Protein AF-A0A661C807-F1 (afdb_monomer_lite)

pLDDT: mean 72.9, std 17.13, range [31.22, 94.94]

Radius of gyration: 16.87 Å; chains: 1; bounding box: 38×23×47 Å

Secondary structure (DSSP, 8-state):
-----------S----TT-EEEEEEESSSEEEEEEEEE-STT--EEEEEEE-TTSSBP---SHHHHHHHHHHHHHHSS-BHHHHHSHHHHTT-

Sequence (93 aa):
MCTKRLMFYMKNATSAANSIRVAVGAETGLGVAWAEGDHEDNSNTTSTHDTEGGHIDFAPVDEIQIELPRFLRQSFGHASYERILYGGGLVSL

Foldseek 3Di:
DDPPPDDDDDDDDPDPAFDKDWDWDEEQFIWIKIWTFHDPDPDRDIDIGGDPQQFDADDDDDPVSVVLQVQVCVPPVTHGNRLCRYPVNVVVD

Structure (mmCIF, N/CA/C/O backbone):
data_AF-A0A661C807-F1
#
_entry.id   AF-A0A661C807-F1
#
loop_
_atom_site.group_PDB
_atom_site.id
_atom_site.type_symbol
_atom_site.label_atom_id
_atom_site.label_alt_id
_atom_site.label_comp_id
_atom_site.label_asym_id
_atom_site.label_entity_id
_atom_site.label_seq_id
_atom_site.pdbx_PDB_ins_code
_atom_site.Cartn_x
_atom_site.Cartn_y
_atom_site.Cartn_z
_atom_site.occupancy
_atom_site.B_iso_or_equiv
_atom_site.auth_seq_id
_atom_site.auth_comp_id
_atom_site.auth_asym_id
_atom_site.auth_atom_id
_atom_site.pdbx_PDB_model_num
ATOM 1 N N . MET A 1 1 ? 9.812 12.897 9.609 1.00 34.88 1 MET A N 1
ATOM 2 C CA . MET A 1 1 ? 9.624 12.588 8.177 1.00 34.88 1 MET A CA 1
ATOM 3 C C . MET A 1 1 ? 10.859 11.827 7.723 1.00 34.88 1 MET A C 1
ATOM 5 O O . MET A 1 1 ? 11.923 12.423 7.645 1.00 34.88 1 MET A O 1
ATOM 9 N N . CYS A 1 2 ? 10.771 10.499 7.625 1.00 31.22 2 CYS A N 1
ATOM 10 C CA . CYS A 1 2 ? 11.904 9.631 7.300 1.00 31.22 2 CYS A CA 1
ATOM 11 C C . CYS A 1 2 ? 11.936 9.446 5.783 1.00 31.22 2 CYS A C 1
ATOM 13 O O . CYS A 1 2 ? 11.080 8.761 5.240 1.00 31.22 2 CYS A O 1
ATOM 15 N N . THR A 1 3 ? 12.888 10.080 5.104 1.00 35.91 3 THR A N 1
ATOM 16 C CA . THR A 1 3 ? 13.094 9.912 3.663 1.00 35.91 3 THR A CA 1
ATOM 17 C C . THR A 1 3 ? 13.716 8.536 3.426 1.00 35.91 3 THR A C 1
ATOM 19 O O . THR A 1 3 ? 14.939 8.381 3.460 1.00 35.91 3 THR A O 1
ATOM 22 N N . LYS A 1 4 ? 12.887 7.501 3.263 1.00 44.72 4 LYS A N 1
ATOM 23 C CA . LYS A 1 4 ? 13.365 6.156 2.932 1.00 44.72 4 LYS A CA 1
ATOM 24 C C . LYS A 1 4 ? 13.715 6.121 1.449 1.00 44.72 4 LYS A C 1
ATOM 26 O O . LYS A 1 4 ? 12.868 5.884 0.601 1.00 44.72 4 LYS A O 1
ATOM 31 N N . ARG A 1 5 ? 14.982 6.396 1.142 1.00 37.62 5 ARG A N 1
ATOM 32 C CA . ARG A 1 5 ? 15.532 6.269 -0.210 1.00 37.62 5 ARG A CA 1
ATOM 33 C C . ARG A 1 5 ? 15.635 4.780 -0.539 1.00 37.62 5 ARG A C 1
ATOM 35 O O . ARG A 1 5 ? 16.563 4.110 -0.084 1.00 37.62 5 ARG A O 1
ATOM 42 N N . LEU A 1 6 ? 14.642 4.246 -1.240 1.00 43.78 6 LEU A N 1
ATOM 43 C CA . LEU A 1 6 ? 14.550 2.821 -1.528 1.00 43.78 6 LEU A CA 1
ATOM 44 C C . LEU A 1 6 ? 15.246 2.536 -2.861 1.00 43.78 6 LEU A C 1
ATOM 46 O O . LEU A 1 6 ? 14.684 2.708 -3.935 1.00 43.78 6 LEU A O 1
ATOM 50 N N . MET A 1 7 ? 16.513 2.124 -2.794 1.00 44.50 7 MET A N 1
ATOM 51 C CA . MET A 1 7 ? 17.280 1.754 -3.983 1.00 44.50 7 MET A CA 1
ATOM 52 C C . MET A 1 7 ? 16.847 0.360 -4.459 1.00 44.50 7 MET A C 1
ATOM 54 O O . MET A 1 7 ? 17.355 -0.656 -3.988 1.00 44.50 7 MET A O 1
ATOM 58 N N . PHE A 1 8 ? 15.890 0.301 -5.385 1.00 46.03 8 PHE A N 1
ATOM 59 C CA . PHE A 1 8 ? 15.475 -0.955 -6.006 1.00 46.03 8 PHE A CA 1
ATOM 60 C C . PHE A 1 8 ? 16.443 -1.366 -7.120 1.00 46.03 8 PHE A C 1
ATOM 62 O O . PHE A 1 8 ? 16.582 -0.684 -8.132 1.00 46.03 8 PHE A O 1
ATOM 69 N N . TYR A 1 9 ? 17.080 -2.527 -6.964 1.00 45.00 9 TYR A N 1
ATOM 70 C CA . TYR A 1 9 ? 17.813 -3.190 -8.042 1.00 45.00 9 TYR A CA 1
ATOM 71 C C . TYR A 1 9 ? 16.896 -4.216 -8.720 1.00 45.00 9 TYR A C 1
ATOM 73 O O . TYR A 1 9 ? 16.706 -5.327 -8.224 1.00 45.00 9 TYR A O 1
ATOM 81 N N . MET A 1 10 ? 16.301 -3.844 -9.856 1.00 46.81 10 MET A N 1
ATOM 82 C CA . MET A 1 10 ? 15.496 -4.766 -10.663 1.00 46.81 10 MET A CA 1
ATOM 83 C C . MET A 1 10 ? 16.403 -5.693 -11.483 1.00 46.81 10 MET A C 1
ATOM 85 O O . MET A 1 10 ? 16.866 -5.333 -12.564 1.00 46.81 10 MET A O 1
ATOM 89 N N . LYS A 1 11 ? 16.648 -6.911 -10.989 1.00 38.50 11 LYS A N 1
ATOM 90 C CA . LYS A 1 11 ? 17.364 -7.954 -11.739 1.00 38.50 11 LYS A CA 1
ATOM 91 C C . LYS A 1 11 ? 16.370 -8.757 -12.591 1.00 38.50 11 LYS A C 1
ATOM 93 O O . LYS A 1 11 ? 15.415 -9.297 -12.048 1.00 38.50 11 LYS A O 1
ATOM 98 N N . ASN A 1 12 ? 16.627 -8.879 -13.897 1.00 42.44 12 ASN A N 1
ATOM 99 C CA . ASN A 1 12 ? 15.860 -9.689 -14.867 1.00 42.44 12 ASN A CA 1
ATOM 100 C C . ASN A 1 12 ? 14.433 -9.233 -15.197 1.00 42.44 12 ASN A C 1
ATOM 102 O O . ASN A 1 12 ? 13.545 -10.060 -15.394 1.00 42.44 12 ASN A O 1
ATOM 106 N N . ALA A 1 13 ? 14.193 -7.936 -15.335 1.00 51.84 13 ALA A N 1
ATOM 107 C CA . ALA A 1 13 ? 12.961 -7.512 -15.980 1.00 51.84 13 ALA A CA 1
ATOM 108 C C . ALA A 1 13 ? 13.195 -7.459 -17.501 1.00 51.84 13 ALA A C 1
ATOM 110 O O . ALA A 1 13 ? 13.959 -6.627 -17.992 1.00 51.84 13 ALA A O 1
ATOM 111 N N . THR A 1 14 ? 12.582 -8.392 -18.240 1.00 50.34 14 THR A N 1
ATOM 112 C CA . THR A 1 14 ? 12.583 -8.432 -19.712 1.00 50.34 14 THR A CA 1
ATOM 113 C C . THR A 1 14 ? 12.162 -7.068 -20.250 1.00 50.34 14 THR A C 1
ATOM 115 O O . THR A 1 14 ? 11.028 -6.635 -20.034 1.00 50.34 14 THR A O 1
ATOM 118 N N . SER A 1 15 ? 13.102 -6.347 -20.866 1.00 54.19 15 SER A N 1
ATOM 119 C CA . SER A 1 15 ? 12.894 -5.017 -21.449 1.00 54.19 15 SER A CA 1
ATOM 120 C C . SER A 1 15 ? 11.993 -5.116 -22.673 1.00 54.19 15 SER A C 1
ATOM 122 O O . SER A 1 15 ? 12.460 -5.157 -23.803 1.00 54.19 15 SER A O 1
ATOM 124 N N . ALA A 1 16 ? 10.681 -5.164 -22.445 1.00 57.50 16 ALA A N 1
ATOM 125 C CA . ALA A 1 16 ? 9.756 -4.620 -23.422 1.00 57.50 16 ALA A CA 1
ATOM 126 C C . ALA A 1 16 ? 10.025 -3.109 -23.472 1.00 57.50 16 ALA A C 1
ATOM 128 O O . ALA A 1 16 ? 9.962 -2.444 -22.431 1.00 57.50 16 ALA A O 1
ATOM 129 N N . ALA A 1 17 ? 10.410 -2.602 -24.645 1.00 59.19 17 ALA A N 1
ATOM 130 C CA . ALA A 1 17 ? 10.608 -1.174 -24.863 1.00 59.19 17 ALA A CA 1
ATOM 131 C C . ALA A 1 17 ? 9.359 -0.412 -24.396 1.00 59.19 17 ALA A C 1
ATOM 133 O O . ALA A 1 17 ? 8.240 -0.851 -24.672 1.00 59.19 17 ALA A O 1
ATOM 134 N N . ASN A 1 18 ? 9.557 0.697 -23.679 1.00 65.00 18 ASN A N 1
ATOM 135 C CA . ASN A 1 18 ? 8.475 1.547 -23.184 1.00 65.00 18 ASN A CA 1
ATOM 136 C C . ASN A 1 18 ? 7.520 0.847 -22.185 1.00 65.00 18 ASN A C 1
ATOM 138 O O . ASN A 1 18 ? 6.298 0.956 -22.283 1.00 65.00 18 ASN A O 1
ATOM 142 N N . SER A 1 19 ? 8.06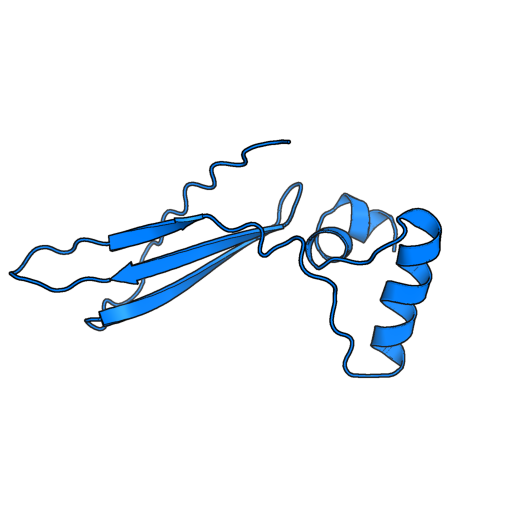8 0.070 -21.239 1.00 71.81 19 SER A N 1
ATOM 143 C CA . SER A 1 19 ? 7.281 -0.600 -20.191 1.00 71.81 19 SER A CA 1
ATOM 144 C C . SER A 1 19 ? 7.399 0.093 -18.833 1.00 71.81 19 SER A C 1
ATOM 146 O O . SER A 1 19 ? 8.493 0.433 -18.382 1.0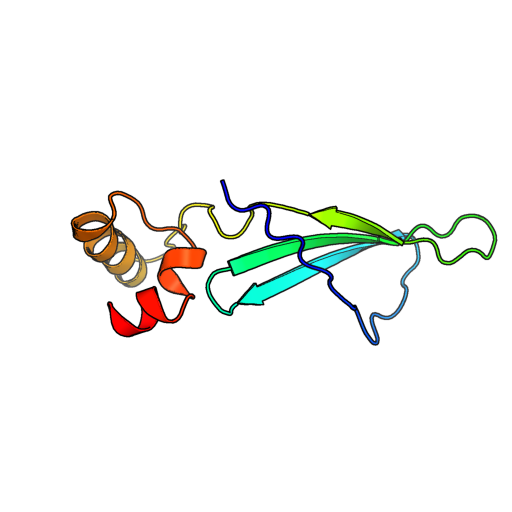0 71.81 19 SER A O 1
ATOM 148 N N . ILE A 1 20 ? 6.252 0.244 -18.163 1.00 82.81 20 ILE A N 1
ATOM 149 C CA . ILE A 1 20 ? 6.158 0.667 -16.762 1.00 82.81 20 ILE A CA 1
ATOM 150 C C . ILE A 1 20 ? 6.327 -0.549 -15.857 1.00 82.81 20 ILE A C 1
ATOM 152 O O . ILE A 1 20 ? 5.742 -1.610 -16.091 1.00 82.81 20 ILE A O 1
ATOM 156 N N . ARG A 1 21 ? 7.119 -0.392 -14.799 1.00 83.31 21 ARG A N 1
ATOM 157 C CA . ARG A 1 21 ? 7.392 -1.427 -13.801 1.00 83.31 21 ARG A CA 1
ATOM 158 C C . ARG A 1 21 ? 7.147 -0.872 -12.412 1.00 83.31 21 ARG A C 1
ATOM 160 O O . ARG A 1 21 ? 7.508 0.265 -12.138 1.00 83.31 21 ARG A O 1
ATOM 167 N N . VAL A 1 22 ? 6.577 -1.688 -11.533 1.00 86.81 22 VAL A N 1
ATOM 168 C CA . VAL A 1 22 ? 6.337 -1.334 -10.130 1.00 86.81 22 VAL A CA 1
ATOM 169 C C . VAL A 1 22 ? 7.113 -2.298 -9.246 1.00 86.81 22 VAL A C 1
ATOM 171 O O . VAL A 1 22 ? 7.087 -3.510 -9.466 1.00 86.81 22 VAL A O 1
ATOM 174 N N . ALA A 1 23 ? 7.805 -1.756 -8.253 1.00 86.00 23 ALA A N 1
ATOM 175 C CA . ALA A 1 23 ? 8.504 -2.508 -7.230 1.00 86.00 23 ALA A CA 1
ATOM 176 C C . ALA A 1 23 ? 7.855 -2.241 -5.869 1.00 86.00 23 ALA A C 1
ATOM 178 O O . ALA A 1 23 ? 7.586 -1.095 -5.508 1.00 86.00 23 ALA A O 1
ATOM 179 N N . VAL A 1 24 ? 7.609 -3.316 -5.121 1.00 85.94 24 VAL A N 1
ATOM 180 C CA . VAL A 1 24 ? 7.026 -3.278 -3.778 1.00 85.94 24 VAL A CA 1
ATOM 181 C C . VAL A 1 24 ? 7.914 -4.102 -2.855 1.00 85.94 24 VAL A C 1
ATOM 183 O O . VAL A 1 24 ? 8.283 -5.226 -3.197 1.00 85.94 24 VAL A O 1
ATOM 186 N N . GLY A 1 25 ? 8.277 -3.551 -1.700 1.00 83.94 25 GLY A N 1
ATOM 187 C CA . GLY A 1 25 ? 9.117 -4.226 -0.712 1.00 83.94 25 GLY A CA 1
ATOM 188 C C . GLY A 1 25 ? 8.618 -3.978 0.704 1.00 83.94 25 GLY A C 1
ATOM 189 O O . GLY A 1 25 ? 8.352 -2.834 1.066 1.00 83.94 25 GLY A O 1
ATOM 190 N N . ALA A 1 26 ? 8.504 -5.044 1.497 1.00 82.06 26 ALA A N 1
ATOM 191 C CA . ALA A 1 26 ? 8.113 -4.979 2.901 1.00 82.06 26 ALA A CA 1
ATOM 192 C C . ALA A 1 26 ? 9.297 -5.356 3.799 1.00 82.06 26 ALA A C 1
ATOM 194 O O . ALA A 1 26 ? 9.950 -6.375 3.574 1.00 82.06 26 ALA A O 1
ATOM 195 N N . GLU A 1 27 ? 9.566 -4.543 4.818 1.00 74.81 27 GLU A N 1
ATOM 196 C CA . GLU A 1 27 ? 10.564 -4.859 5.845 1.00 74.81 27 GLU A CA 1
ATOM 197 C C . GLU A 1 27 ? 10.174 -4.240 7.190 1.00 74.81 27 GLU A C 1
ATOM 199 O O . GLU A 1 27 ? 9.461 -4.880 7.949 1.00 74.81 27 GLU A O 1
ATOM 204 N N . THR A 1 28 ? 10.611 -3.001 7.473 1.00 76.56 28 THR A N 1
ATOM 205 C CA . THR A 1 28 ? 10.167 -2.197 8.633 1.00 76.56 28 THR A CA 1
ATOM 206 C C . THR A 1 28 ? 8.939 -1.327 8.350 1.00 76.56 28 THR A C 1
ATOM 208 O O . THR A 1 28 ? 8.395 -0.666 9.229 1.00 76.56 28 THR A O 1
ATOM 211 N N . GLY A 1 29 ? 8.559 -1.302 7.083 1.00 77.94 29 GLY A N 1
ATOM 212 C CA . GLY A 1 29 ? 7.465 -0.560 6.491 1.00 77.94 29 GLY A CA 1
ATOM 213 C C . GLY A 1 29 ? 7.202 -1.143 5.103 1.00 77.94 29 GLY A C 1
ATOM 214 O O . GLY A 1 29 ? 7.764 -2.192 4.768 1.00 77.94 29 GLY A O 1
ATOM 215 N N . LEU A 1 30 ? 6.392 -0.474 4.291 1.00 83.44 30 LEU A N 1
ATOM 216 C CA . LEU A 1 30 ? 6.065 -0.885 2.930 1.00 83.44 30 LEU A CA 1
ATOM 217 C C . LEU A 1 30 ? 6.492 0.212 1.959 1.00 83.44 30 LEU A C 1
ATOM 219 O O . LEU A 1 30 ? 5.918 1.295 1.922 1.00 83.44 30 LEU A O 1
ATOM 223 N N . GLY A 1 31 ? 7.508 -0.078 1.157 1.00 84.25 31 GLY A N 1
ATOM 224 C CA . GLY A 1 31 ? 7.977 0.828 0.121 1.00 84.25 31 GLY A CA 1
ATOM 225 C C . GLY A 1 31 ? 7.392 0.481 -1.238 1.00 84.25 31 GLY A C 1
ATOM 226 O O . GLY A 1 31 ? 7.323 -0.695 -1.604 1.00 84.25 31 GLY A O 1
ATOM 227 N N . VAL A 1 32 ? 7.016 1.509 -1.998 1.00 87.38 32 VAL A N 1
ATOM 228 C CA . VAL A 1 32 ? 6.539 1.385 -3.378 1.00 87.38 32 VAL A CA 1
ATOM 229 C C . VAL A 1 32 ? 7.325 2.354 -4.254 1.00 87.38 32 VAL A C 1
ATOM 231 O O . VAL A 1 32 ? 7.452 3.533 -3.928 1.00 87.38 32 VAL A O 1
ATOM 234 N N . ALA A 1 33 ? 7.841 1.872 -5.375 1.00 88.75 33 ALA A N 1
ATOM 235 C CA . ALA A 1 33 ? 8.447 2.703 -6.408 1.00 88.75 33 ALA A CA 1
ATOM 236 C C . ALA A 1 33 ? 8.011 2.211 -7.782 1.00 88.75 33 ALA A C 1
ATOM 238 O O . ALA A 1 33 ? 7.602 1.057 -7.945 1.00 88.75 33 ALA A O 1
ATOM 239 N N . TRP A 1 34 ? 8.128 3.070 -8.783 1.00 87.44 34 TRP A N 1
ATOM 240 C CA . TRP A 1 34 ? 7.919 2.666 -10.165 1.00 87.44 34 TRP A CA 1
ATOM 241 C C . TRP A 1 34 ? 9.027 3.196 -11.064 1.00 87.44 34 TRP A C 1
ATOM 243 O O . TRP A 1 34 ? 9.757 4.122 -10.712 1.00 87.44 34 TRP A O 1
ATOM 253 N N . ALA A 1 35 ? 9.187 2.544 -12.205 1.00 84.56 35 ALA A N 1
ATOM 254 C CA . ALA A 1 35 ? 10.206 2.862 -13.179 1.00 84.56 35 ALA A CA 1
ATOM 255 C C . ALA A 1 35 ? 9.637 2.777 -14.590 1.00 84.56 35 ALA A C 1
ATOM 257 O O . ALA A 1 35 ? 8.834 1.888 -14.891 1.00 84.56 35 ALA A O 1
ATOM 258 N N . GLU A 1 36 ? 10.099 3.671 -15.449 1.00 84.12 36 GLU A N 1
ATOM 259 C CA . GLU A 1 36 ? 9.834 3.653 -16.881 1.00 84.12 36 GLU A CA 1
ATOM 260 C C . GLU A 1 36 ? 11.130 3.348 -17.630 1.00 84.12 36 GLU A C 1
ATOM 262 O O . GLU A 1 36 ? 12.187 3.930 -17.366 1.00 84.12 36 GLU A O 1
ATOM 267 N N . GLY A 1 37 ? 11.058 2.354 -18.515 1.00 73.50 37 GLY A N 1
ATOM 268 C CA . GLY A 1 37 ? 12.144 2.043 -19.432 1.00 73.50 37 GLY A CA 1
ATOM 269 C C . GLY A 1 37 ? 12.031 2.920 -20.665 1.00 73.50 37 GLY A C 1
ATOM 270 O O . GLY A 1 37 ? 11.099 2.730 -21.448 1.00 73.50 37 GLY A O 1
ATOM 271 N N . ASP A 1 38 ? 12.98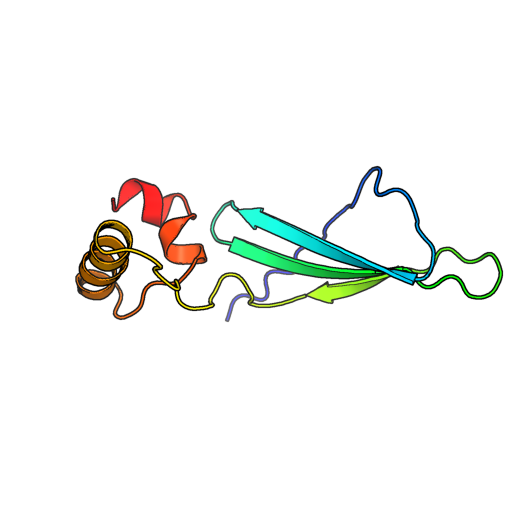6 3.823 -20.845 1.00 65.62 38 ASP A N 1
ATOM 272 C CA . ASP A 1 38 ? 13.110 4.590 -22.074 1.00 65.62 38 ASP A CA 1
ATOM 273 C C . ASP A 1 38 ? 13.993 3.812 -23.059 1.00 65.62 38 ASP A C 1
ATOM 275 O O . ASP A 1 38 ? 14.948 3.131 -22.674 1.00 65.62 38 ASP A O 1
ATOM 279 N N . HIS A 1 39 ? 13.613 3.830 -24.331 1.00 60.44 39 HIS A N 1
ATOM 280 C CA . HIS A 1 39 ? 14.339 3.146 -25.397 1.00 60.44 39 HIS A CA 1
ATOM 281 C C . HIS A 1 39 ? 14.551 4.108 -26.567 1.00 60.44 39 HIS A C 1
ATOM 283 O O . HIS A 1 39 ? 14.272 3.779 -27.722 1.00 60.44 39 HIS A O 1
ATOM 289 N N . GLU A 1 40 ? 15.041 5.309 -26.266 1.00 56.62 40 GLU A N 1
ATOM 290 C CA . GLU A 1 40 ? 15.651 6.181 -27.264 1.00 56.62 40 GLU A CA 1
ATOM 291 C C . GLU A 1 40 ? 17.124 5.787 -27.491 1.00 56.62 40 GLU A C 1
ATOM 293 O O . GLU A 1 40 ? 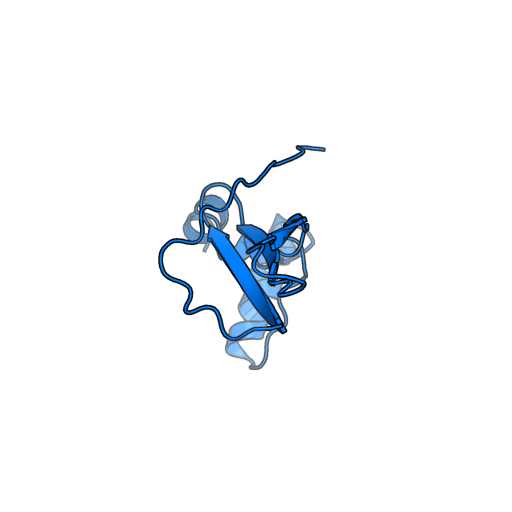17.929 5.661 -26.567 1.00 56.62 40 GLU A O 1
ATOM 298 N N . ASP A 1 41 ? 17.464 5.541 -28.759 1.00 53.31 41 ASP A N 1
ATOM 299 C CA . ASP A 1 41 ? 18.827 5.449 -29.296 1.00 53.31 41 ASP A CA 1
ATOM 300 C C . ASP A 1 41 ? 19.828 4.540 -28.557 1.00 53.31 41 ASP A C 1
ATOM 302 O O . ASP A 1 41 ? 20.885 4.980 -28.104 1.00 53.31 41 ASP A O 1
ATOM 306 N N . ASN A 1 42 ? 19.562 3.224 -28.511 1.00 55.25 42 ASN A N 1
ATOM 307 C CA . ASN A 1 42 ? 20.518 2.200 -28.029 1.00 55.25 42 ASN A CA 1
ATOM 308 C C . ASN A 1 42 ? 21.015 2.404 -26.579 1.00 55.25 42 ASN A C 1
ATOM 310 O O . ASN A 1 42 ? 21.924 1.704 -26.122 1.00 55.25 42 ASN A O 1
ATOM 314 N N . SER A 1 43 ? 20.416 3.341 -25.847 1.00 57.53 43 SER A N 1
ATOM 315 C CA . SER A 1 43 ? 20.712 3.649 -24.462 1.00 57.53 43 SER A CA 1
ATOM 316 C C . SER A 1 43 ? 19.591 3.077 -23.609 1.00 57.53 43 SER A C 1
ATOM 318 O O . SER A 1 43 ? 18.446 3.500 -23.694 1.00 57.53 43 SER A O 1
ATOM 320 N N . ASN A 1 44 ? 19.902 2.072 -22.792 1.00 61.69 44 ASN A N 1
ATOM 321 C CA . ASN A 1 44 ? 18.938 1.513 -21.849 1.00 61.69 44 ASN A CA 1
ATOM 322 C C . ASN A 1 44 ? 18.885 2.413 -20.601 1.00 61.69 44 ASN A C 1
ATOM 324 O O . ASN A 1 44 ? 19.420 2.053 -19.546 1.00 61.69 44 ASN A O 1
ATOM 328 N N . THR A 1 45 ? 18.299 3.605 -20.734 1.00 65.25 45 THR A N 1
ATOM 329 C CA . THR A 1 45 ? 18.016 4.499 -19.607 1.00 65.25 45 THR A CA 1
ATOM 330 C C . THR A 1 45 ? 16.741 4.056 -18.897 1.00 65.25 45 THR A C 1
ATOM 332 O O . THR A 1 45 ? 15.781 3.563 -19.484 1.00 65.25 45 THR A O 1
ATOM 335 N N . THR A 1 46 ? 16.742 4.160 -17.574 1.00 70.75 46 THR A N 1
ATOM 336 C CA . THR A 1 46 ? 15.573 3.847 -16.751 1.00 70.75 46 THR A CA 1
ATOM 337 C C . THR A 1 46 ? 15.388 4.980 -15.763 1.00 70.75 46 THR A C 1
ATOM 339 O O . THR A 1 46 ? 16.260 5.213 -14.922 1.00 70.75 46 THR A O 1
ATOM 342 N N . SER A 1 47 ? 14.263 5.679 -15.871 1.00 80.62 47 SER A N 1
ATOM 343 C CA . SER A 1 47 ? 13.851 6.680 -14.890 1.00 80.62 47 SER A CA 1
ATOM 344 C C . SER A 1 47 ? 13.138 5.965 -13.750 1.00 80.62 47 SER A C 1
ATOM 346 O O . SER A 1 47 ? 12.311 5.084 -13.980 1.00 80.62 47 SER A O 1
ATOM 348 N N . THR A 1 48 ? 13.499 6.298 -12.512 1.00 81.81 48 THR A N 1
ATOM 349 C CA . THR A 1 48 ? 12.911 5.700 -11.305 1.00 81.81 48 THR A CA 1
ATOM 350 C C . THR A 1 48 ? 12.260 6.781 -10.459 1.00 81.81 48 THR A C 1
ATOM 352 O O . THR A 1 48 ? 12.774 7.897 -10.361 1.00 81.81 48 THR A O 1
ATOM 355 N N . HIS A 1 49 ? 11.125 6.441 -9.856 1.00 85.12 49 HIS A N 1
ATOM 356 C CA . HIS A 1 49 ? 10.296 7.348 -9.079 1.00 85.12 49 HIS A CA 1
ATOM 357 C C . HIS A 1 49 ? 9.966 6.718 -7.727 1.00 85.12 49 HIS A C 1
ATOM 359 O O . HIS A 1 49 ? 9.261 5.706 -7.647 1.00 85.12 49 HIS A O 1
ATOM 365 N N . ASP A 1 50 ? 10.467 7.346 -6.666 1.00 84.94 50 ASP A N 1
ATOM 366 C CA . ASP A 1 50 ? 10.139 6.991 -5.288 1.00 84.94 50 ASP A CA 1
ATOM 367 C C . ASP A 1 50 ? 8.702 7.429 -4.963 1.00 84.94 50 ASP A C 1
ATOM 369 O O . ASP A 1 50 ? 8.261 8.506 -5.377 1.00 84.94 50 ASP A O 1
ATOM 373 N N . THR A 1 51 ? 7.960 6.615 -4.205 1.00 84.56 51 THR A N 1
ATOM 374 C CA . THR A 1 51 ? 6.594 6.952 -3.778 1.00 84.56 51 THR A CA 1
ATOM 375 C C . THR A 1 51 ? 6.341 6.579 -2.317 1.00 84.56 51 THR A C 1
ATOM 377 O O . THR A 1 51 ? 6.971 5.679 -1.770 1.00 84.56 51 THR A O 1
ATOM 380 N N . GLU A 1 52 ? 5.338 7.217 -1.711 1.00 84.81 52 GLU A N 1
ATOM 381 C CA . GLU A 1 52 ? 4.798 6.854 -0.390 1.00 84.81 52 GLU A CA 1
ATOM 382 C C . GLU A 1 52 ? 3.628 5.859 -0.504 1.00 84.81 52 GLU A C 1
ATOM 384 O O . GLU A 1 52 ? 2.746 5.803 0.353 1.00 84.81 52 GLU A O 1
ATOM 389 N N . GLY A 1 53 ? 3.596 5.064 -1.580 1.00 83.12 53 GLY A N 1
ATOM 390 C CA . GLY A 1 53 ? 2.497 4.151 -1.900 1.00 83.12 53 GLY A CA 1
ATOM 391 C C . GLY A 1 53 ? 2.248 3.043 -0.871 1.00 83.12 53 GLY A C 1
ATOM 392 O O . GLY A 1 53 ? 1.262 2.333 -0.991 1.00 83.12 53 GLY A O 1
ATOM 393 N N . GLY A 1 54 ? 3.086 2.869 0.152 1.00 82.94 54 GLY A N 1
ATOM 394 C CA . GLY A 1 54 ? 2.761 1.988 1.279 1.00 82.94 54 GLY A CA 1
ATOM 395 C C . GLY A 1 54 ? 1.804 2.603 2.302 1.00 82.94 54 GLY A C 1
ATOM 396 O O . GLY A 1 54 ? 1.143 1.879 3.047 1.00 82.94 54 GLY A O 1
ATOM 397 N N . HIS A 1 55 ? 1.688 3.932 2.322 1.00 86.25 55 HIS A N 1
ATOM 398 C CA . HIS A 1 55 ? 0.873 4.677 3.281 1.00 86.25 55 HIS A CA 1
ATOM 399 C C . HIS A 1 55 ? -0.589 4.851 2.847 1.00 86.25 55 HIS A C 1
ATOM 401 O O . HIS A 1 55 ? -1.377 5.397 3.614 1.00 86.25 55 HIS A O 1
ATOM 407 N N . ILE A 1 56 ? -0.973 4.388 1.652 1.00 87.75 56 ILE A N 1
ATOM 408 C CA . ILE A 1 56 ? -2.370 4.447 1.196 1.00 87.75 56 ILE A CA 1
ATOM 409 C C . ILE A 1 56 ? -3.244 3.575 2.104 1.00 87.75 56 ILE A C 1
ATOM 411 O O . ILE A 1 56 ? -2.824 2.498 2.542 1.00 87.75 56 ILE A O 1
ATOM 415 N N . ASP A 1 57 ? -4.469 4.042 2.342 1.00 87.88 57 ASP A N 1
ATOM 416 C CA . ASP A 1 57 ? -5.477 3.302 3.088 1.00 87.88 57 ASP A CA 1
ATOM 417 C C . ASP A 1 57 ? -5.792 1.953 2.432 1.00 87.88 57 ASP A C 1
ATOM 419 O O . ASP A 1 57 ? -5.953 1.824 1.215 1.00 87.88 57 ASP A O 1
ATOM 423 N N . PHE A 1 58 ? -5.926 0.936 3.272 1.00 88.69 58 PHE A N 1
ATOM 424 C CA . PHE A 1 58 ? -6.422 -0.364 2.873 1.00 88.69 58 PHE A CA 1
ATOM 425 C C . PHE A 1 58 ? -7.853 -0.239 2.344 1.00 88.69 58 PHE A C 1
ATOM 427 O O . PHE A 1 58 ? -8.720 0.354 2.992 1.00 88.69 58 PHE A O 1
ATOM 434 N N . ALA A 1 59 ? -8.094 -0.824 1.173 1.00 90.62 59 ALA A N 1
ATOM 435 C CA . ALA A 1 59 ? -9.380 -0.803 0.490 1.00 90.62 59 ALA A CA 1
ATOM 436 C C . ALA A 1 59 ? -10.024 -2.202 0.570 1.00 90.62 59 ALA A C 1
ATOM 438 O O . ALA A 1 59 ? -9.778 -3.026 -0.312 1.00 90.62 59 ALA A O 1
ATOM 439 N N . PRO A 1 60 ? -10.801 -2.504 1.628 1.00 89.81 60 PRO A N 1
ATOM 440 C CA . PRO A 1 60 ? -11.408 -3.819 1.804 1.00 89.81 60 PRO A CA 1
ATOM 441 C C . PRO A 1 60 ? -12.470 -4.091 0.731 1.00 89.81 60 PRO A C 1
ATOM 443 O O . PRO A 1 60 ? -13.241 -3.195 0.381 1.00 89.81 60 PRO A O 1
ATOM 446 N N . VAL A 1 61 ? -12.539 -5.332 0.240 1.00 94.94 61 VAL A N 1
ATOM 447 C CA . VAL A 1 61 ? -13.494 -5.744 -0.811 1.00 94.94 61 VAL A CA 1
ATOM 448 C C . VAL A 1 61 ? -14.583 -6.713 -0.337 1.00 94.94 61 VAL A C 1
ATOM 450 O O . VAL A 1 61 ? -15.510 -6.992 -1.092 1.00 94.94 61 VAL A O 1
ATOM 453 N N . ASP A 1 62 ? -14.506 -7.207 0.900 1.00 93.19 62 ASP A N 1
ATOM 454 C CA . ASP A 1 62 ? -15.496 -8.111 1.496 1.00 93.19 62 ASP A CA 1
ATOM 455 C C . ASP A 1 62 ? -15.696 -7.845 3.004 1.00 93.19 62 ASP A C 1
ATOM 457 O O . ASP A 1 62 ? -14.969 -7.060 3.616 1.00 93.19 62 ASP A O 1
ATOM 461 N N . GLU A 1 63 ? -16.708 -8.480 3.606 1.00 91.25 63 GLU A N 1
ATOM 462 C CA . GLU A 1 63 ? -17.066 -8.281 5.020 1.00 91.25 63 GLU A CA 1
ATOM 463 C C . GLU A 1 63 ? -15.949 -8.692 5.987 1.00 91.25 63 GLU A C 1
ATOM 465 O O . GLU A 1 63 ? -15.743 -8.029 7.002 1.00 91.25 63 GLU A O 1
ATOM 470 N N . ILE A 1 64 ? -15.182 -9.734 5.657 1.00 90.50 64 ILE A N 1
ATOM 471 C CA . ILE A 1 64 ? -14.062 -10.202 6.484 1.00 90.50 64 ILE A CA 1
ATOM 472 C C . ILE A 1 64 ? -12.944 -9.156 6.466 1.00 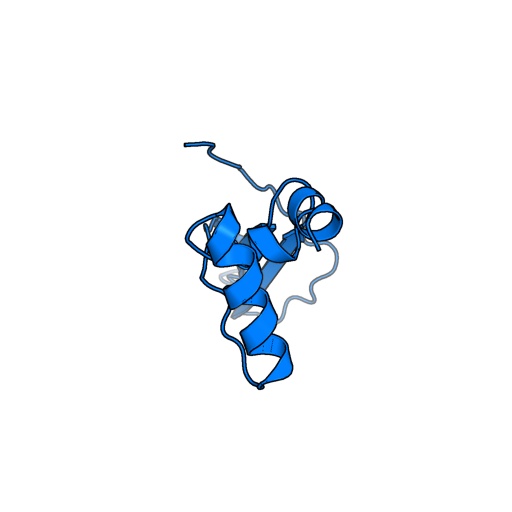90.50 64 ILE A C 1
ATOM 474 O O . ILE A 1 64 ? -12.403 -8.785 7.508 1.00 90.50 64 ILE A O 1
ATOM 478 N N . GLN A 1 65 ? -12.629 -8.625 5.288 1.00 89.81 65 GLN A N 1
ATOM 479 C CA . GLN A 1 65 ? -11.629 -7.583 5.111 1.00 89.81 65 GLN A CA 1
ATOM 480 C C . GLN A 1 65 ? -12.032 -6.268 5.770 1.00 89.81 65 GLN A C 1
ATOM 482 O O . GLN A 1 65 ? -11.144 -5.499 6.109 1.00 89.81 65 GLN A O 1
ATOM 487 N N . ILE A 1 66 ? -13.323 -5.990 5.974 1.00 91.38 66 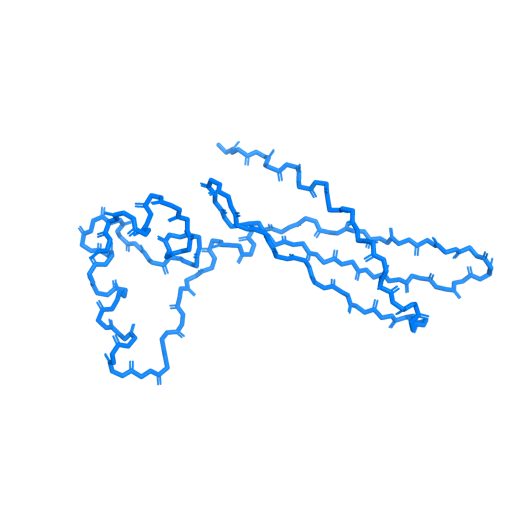ILE A N 1
ATOM 488 C CA . ILE A 1 66 ? -13.796 -4.788 6.681 1.00 91.38 66 ILE A CA 1
ATOM 489 C C . ILE A 1 66 ? -13.486 -4.846 8.185 1.00 91.38 66 ILE A C 1
ATOM 491 O O . ILE A 1 66 ? -13.248 -3.799 8.798 1.00 91.38 66 ILE A O 1
ATOM 495 N N . GLU A 1 67 ? -13.440 -6.031 8.793 1.00 90.19 67 GLU A N 1
ATOM 496 C CA . GLU A 1 67 ? -13.117 -6.169 10.220 1.00 90.19 67 GLU A CA 1
ATOM 497 C C . GLU A 1 67 ? -11.663 -5.786 10.531 1.00 90.19 67 GLU A C 1
ATOM 499 O O . GLU A 1 67 ? -11.373 -5.183 11.566 1.00 90.19 67 GLU A O 1
ATOM 504 N N . LEU A 1 68 ? -10.750 -6.022 9.589 1.00 87.06 68 LEU A N 1
ATOM 505 C CA . LEU A 1 68 ? -9.334 -5.683 9.722 1.00 87.06 68 LEU A CA 1
ATOM 506 C C . LEU A 1 68 ? -9.067 -4.175 9.963 1.00 87.06 68 LEU A C 1
ATOM 508 O O . LEU A 1 68 ? -8.459 -3.826 10.979 1.00 87.06 68 LEU A O 1
ATOM 512 N N . PRO A 1 69 ? -9.516 -3.236 9.105 1.00 87.88 69 PRO A N 1
ATOM 513 C CA . PRO A 1 69 ? -9.356 -1.812 9.352 1.00 87.88 69 PRO A CA 1
ATOM 514 C C . PRO A 1 69 ? -10.186 -1.334 10.549 1.00 87.88 69 PRO A C 1
ATOM 516 O O . PRO A 1 69 ? -9.781 -0.365 11.187 1.00 87.88 69 PRO A O 1
ATOM 519 N N . ARG A 1 70 ? -11.309 -1.986 10.901 1.00 88.19 70 ARG A N 1
ATOM 520 C CA . ARG A 1 70 ? -12.058 -1.665 12.133 1.00 88.19 70 ARG A CA 1
ATOM 521 C C . ARG A 1 70 ? -11.210 -1.911 13.374 1.00 88.19 70 ARG A C 1
ATOM 523 O O . ARG A 1 70 ? -11.160 -1.042 14.239 1.00 88.19 70 ARG A O 1
ATOM 530 N N . PHE A 1 71 ? -10.526 -3.048 13.431 1.00 87.56 71 PHE A N 1
ATOM 531 C CA . PHE A 1 71 ? -9.611 -3.386 14.514 1.00 87.56 71 PHE A CA 1
ATOM 532 C C . PHE A 1 71 ? -8.406 -2.433 14.555 1.00 87.56 71 PHE A C 1
ATOM 534 O O . PHE A 1 71 ? -8.173 -1.768 15.562 1.00 87.56 71 PHE A O 1
ATOM 541 N N . LEU A 1 72 ? -7.698 -2.259 13.435 1.00 85.50 72 LEU A N 1
ATOM 542 C CA . LEU A 1 72 ? -6.485 -1.431 13.385 1.00 85.50 72 LEU A CA 1
ATOM 543 C C . LEU A 1 72 ? -6.746 0.058 13.673 1.00 85.50 72 LEU A C 1
ATOM 545 O O . LEU A 1 72 ? -5.906 0.732 14.276 1.00 85.50 72 LEU A O 1
ATOM 549 N N . ARG A 1 73 ? -7.914 0.591 13.292 1.00 87.38 73 ARG A N 1
ATOM 550 C CA . ARG A 1 73 ? -8.286 1.987 13.586 1.00 87.38 73 ARG A CA 1
ATOM 551 C C . ARG A 1 73 ? -8.441 2.262 15.078 1.00 87.38 73 ARG A C 1
ATOM 553 O O . ARG A 1 73 ? -8.200 3.397 15.479 1.00 87.38 73 ARG A O 1
ATOM 560 N N . GLN A 1 74 ? -8.785 1.264 15.894 1.00 86.25 74 GLN A N 1
ATOM 561 C CA . GLN A 1 74 ? -8.890 1.443 17.348 1.00 86.25 74 GLN A CA 1
ATOM 562 C C . GLN A 1 74 ? -7.536 1.798 17.974 1.00 86.25 74 GLN A C 1
ATOM 564 O O . GLN A 1 74 ? -7.485 2.584 18.915 1.00 86.25 74 GLN A O 1
ATOM 569 N N . SER A 1 75 ? -6.440 1.267 17.426 1.00 84.12 75 SER A N 1
ATOM 570 C CA . SER A 1 75 ? -5.084 1.498 17.938 1.00 84.12 75 SER A CA 1
ATOM 571 C C . SER A 1 75 ? -4.335 2.617 17.210 1.00 84.12 75 SER A C 1
ATOM 573 O O . SER A 1 75 ? -3.495 3.278 17.816 1.00 84.12 75 SER A O 1
ATOM 575 N N . PHE A 1 76 ? -4.613 2.838 15.919 1.00 81.31 76 PHE A N 1
ATOM 576 C CA . PHE A 1 76 ? -3.777 3.693 15.062 1.00 81.31 76 PHE A CA 1
ATOM 577 C C . PHE A 1 76 ? -4.525 4.808 14.320 1.00 81.31 76 PHE A C 1
ATOM 579 O O . PHE A 1 76 ? -3.887 5.588 13.617 1.00 81.31 76 PHE A O 1
ATOM 586 N N . GLY A 1 77 ? -5.855 4.894 14.423 1.00 84.19 77 GLY A N 1
ATOM 587 C CA . GLY A 1 77 ? -6.673 5.921 13.759 1.00 84.19 77 GLY A CA 1
ATOM 588 C C . GLY A 1 77 ? -6.870 5.738 12.244 1.00 84.19 77 GLY A C 1
ATOM 589 O O . GLY A 1 77 ? -7.899 6.154 11.718 1.00 84.19 77 GLY A O 1
ATOM 590 N N . HIS A 1 78 ? -5.957 5.055 11.549 1.00 85.31 78 HIS A N 1
ATOM 591 C CA . HIS A 1 78 ? -6.086 4.650 10.143 1.00 85.31 78 HIS A CA 1
ATOM 592 C C . HIS A 1 78 ? -5.522 3.238 9.911 1.00 85.31 78 HIS A C 1
ATOM 594 O O . HIS A 1 78 ? -4.768 2.722 10.744 1.00 85.31 78 HIS A O 1
ATOM 600 N N . ALA A 1 79 ? -5.802 2.643 8.752 1.00 85.50 79 ALA A N 1
ATOM 601 C CA . ALA A 1 79 ? -5.272 1.336 8.366 1.00 85.50 79 ALA A CA 1
ATOM 602 C C . ALA A 1 79 ? -4.680 1.412 6.955 1.00 85.50 79 ALA A C 1
ATOM 604 O O . ALA A 1 79 ? -5.424 1.338 5.984 1.00 85.50 79 ALA A O 1
ATOM 605 N N . SER A 1 80 ? -3.358 1.567 6.853 1.00 87.69 80 SER A N 1
ATOM 606 C CA . SER A 1 80 ? -2.624 1.558 5.582 1.00 87.69 80 SER A CA 1
ATOM 607 C C . SER A 1 80 ? -2.089 0.166 5.236 1.00 87.69 80 SER A C 1
ATOM 609 O O . SER A 1 80 ? -1.966 -0.694 6.116 1.00 87.69 80 SER A O 1
ATOM 611 N N . TYR A 1 81 ? -1.709 -0.056 3.974 1.00 84.12 81 TYR A N 1
ATOM 612 C CA . TYR A 1 81 ? -1.053 -1.308 3.568 1.00 84.12 81 TYR A CA 1
ATOM 613 C C . TYR A 1 81 ? 0.254 -1.559 4.329 1.00 84.12 81 TYR A C 1
ATOM 615 O O . TYR A 1 81 ? 0.522 -2.694 4.718 1.00 84.12 81 TYR A O 1
ATOM 623 N N . GLU A 1 82 ? 1.030 -0.514 4.623 1.00 84.19 82 GLU A N 1
ATOM 624 C CA . GLU A 1 82 ? 2.199 -0.613 5.497 1.00 84.19 82 GLU A CA 1
ATOM 625 C C . GLU A 1 82 ? 1.829 -1.157 6.879 1.00 84.19 82 GLU A C 1
ATOM 627 O O . GLU A 1 82 ? 2.487 -2.065 7.385 1.00 84.19 82 GLU A O 1
ATOM 632 N N . ARG A 1 83 ? 0.751 -0.645 7.483 1.00 83.31 83 ARG A N 1
ATOM 633 C CA . ARG A 1 83 ? 0.328 -1.058 8.825 1.00 83.31 83 ARG A CA 1
ATOM 634 C C . ARG A 1 83 ? -0.151 -2.506 8.863 1.00 83.31 83 ARG A C 1
ATOM 636 O O . ARG A 1 83 ? -0.039 -3.121 9.913 1.00 83.31 83 ARG A O 1
ATOM 643 N N . ILE A 1 84 ? -0.672 -3.038 7.761 1.00 81.06 84 ILE A N 1
ATOM 644 C CA . ILE A 1 84 ? -1.110 -4.437 7.670 1.00 81.06 84 ILE A CA 1
ATOM 645 C C . ILE A 1 84 ? 0.081 -5.373 7.423 1.00 81.06 84 ILE A C 1
ATOM 647 O O . ILE A 1 84 ? 0.154 -6.442 8.021 1.00 81.06 84 ILE A O 1
ATOM 651 N N . LEU A 1 85 ? 1.012 -4.983 6.545 1.00 74.44 85 LEU A N 1
ATOM 652 C CA . LEU A 1 85 ? 2.051 -5.876 6.014 1.00 74.44 85 LEU A CA 1
ATOM 653 C C . LEU A 1 85 ? 3.408 -5.775 6.727 1.00 74.44 85 LEU A C 1
ATOM 655 O O . LEU A 1 85 ? 4.254 -6.650 6.549 1.00 74.44 85 LEU A O 1
ATOM 659 N N . TYR A 1 86 ? 3.646 -4.740 7.533 1.00 69.38 86 TYR A N 1
ATOM 660 C CA . TYR A 1 86 ? 4.860 -4.636 8.340 1.00 69.38 86 TYR A CA 1
ATOM 661 C C . TYR A 1 86 ? 4.793 -5.566 9.566 1.00 69.38 86 TYR A C 1
ATOM 663 O O . TYR A 1 86 ? 3.752 -5.685 10.202 1.00 69.38 86 TYR A O 1
ATOM 671 N N . GLY A 1 87 ? 5.921 -6.170 9.958 1.00 56.59 87 GLY A N 1
ATOM 672 C CA . GLY A 1 87 ? 6.083 -7.006 11.153 1.00 56.59 87 GLY A CA 1
ATOM 673 C C . GLY A 1 87 ? 5.489 -6.440 12.452 1.00 56.59 87 GLY A C 1
ATOM 674 O O . GLY A 1 87 ? 4.976 -7.212 13.251 1.00 56.59 87 GLY A O 1
ATOM 675 N N . GLY A 1 88 ? 5.464 -5.115 12.659 1.00 60.34 88 GLY A N 1
ATOM 676 C CA . GLY A 1 88 ? 4.750 -4.517 13.800 1.00 60.34 88 GLY A CA 1
ATOM 677 C C . GLY A 1 88 ? 3.217 -4.618 13.709 1.00 60.34 88 GLY A C 1
ATOM 678 O O . GLY A 1 88 ? 2.543 -4.661 14.731 1.00 60.34 88 GLY A O 1
ATOM 679 N N . GLY A 1 89 ? 2.672 -4.668 12.493 1.00 56.44 89 GLY A N 1
ATOM 680 C CA . GLY A 1 89 ? 1.265 -4.928 12.184 1.00 56.44 89 GLY A CA 1
ATOM 681 C C . GLY A 1 89 ? 0.891 -6.405 12.230 1.00 56.44 89 GLY A C 1
ATOM 682 O O . GLY A 1 89 ? -0.126 -6.753 12.814 1.00 56.44 89 GLY A O 1
ATOM 683 N N . LEU A 1 90 ? 1.760 -7.273 11.707 1.00 58.84 90 LEU A N 1
ATOM 684 C CA . LEU A 1 90 ? 1.623 -8.734 11.776 1.00 58.84 90 LEU A CA 1
ATOM 685 C C . LEU A 1 90 ? 1.650 -9.269 13.213 1.00 58.84 90 LEU A C 1
ATOM 687 O O . LEU A 1 90 ? 0.967 -10.236 13.512 1.00 58.84 90 LEU A O 1
ATOM 691 N N . VAL A 1 91 ? 2.425 -8.639 14.100 1.00 60.69 91 VAL A N 1
ATOM 692 C CA . VAL A 1 91 ? 2.456 -8.964 15.538 1.00 60.69 91 VAL A CA 1
ATOM 693 C C . VAL A 1 91 ? 1.276 -8.337 16.298 1.00 60.69 91 VAL A C 1
ATOM 695 O O . VAL A 1 91 ? 0.967 -8.762 17.407 1.00 60.69 91 VAL A O 1
ATOM 698 N N . SER A 1 92 ? 0.625 -7.318 15.728 1.00 55.25 92 SER A N 1
ATOM 699 C CA . SER A 1 92 ? -0.539 -6.652 16.327 1.00 55.25 92 SER A CA 1
ATOM 700 C C . SER A 1 92 ? -1.876 -7.298 15.943 1.00 55.25 92 SER A C 1
ATOM 702 O O . SER A 1 92 ? -2.890 -6.889 16.510 1.00 55.25 92 SER A O 1
ATOM 704 N N . LEU A 1 93 ? -1.879 -8.230 14.983 1.00 55.94 93 LEU A N 1
ATOM 705 C CA . LEU A 1 93 ? -3.019 -9.054 14.560 1.00 55.94 93 LEU A CA 1
ATOM 706 C C . LEU A 1 93 ? -3.102 -10.339 15.388 1.00 55.94 93 LEU A C 1
ATOM 708 O O . LEU A 1 93 ? -4.245 -10.741 15.694 1.00 55.94 93 LEU A O 1
#